Protein AF-A0A351GR37-F1 (afdb_monomer)

Sequence (44 aa):
FRLWLSMAGDRELPECFKQRYGSIIVGDRGGIITSATRLHAPLD

Secondary structure (DS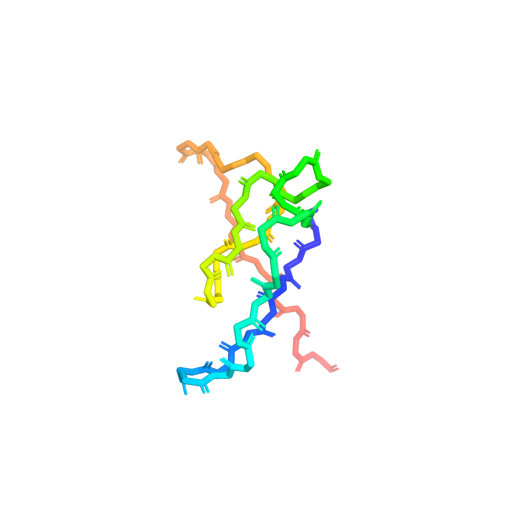SP, 8-state):
-------TTPPPPPGGGHHHHS--STT--SS---TTPPP-----

Foldseek 3Di:
DDQDDFDVPGDFDDPVCCVPFVDRPTRRTHDDDDPPDDDDDPPD

Mean predicted aligned error: 6.14 Å

pLDDT: mean 79.74, std 7.33, range [58.97, 90.06]

Solvent-accessible surface area (backbone atoms only — not comparable to full-atom values): 3154 Å² total; per-residue (Å²): 133,82,76,63,87,55,59,92,88,47,83,78,55,64,76,83,47,28,86,80,29,70,39,49,53,70,59,49,53,50,82,84,88,50,97,85,63,78,89,73,80,90,86,127

Structure (mmCIF, N/CA/C/O backbone):
data_AF-A0A351GR37-F1
#
_entry.id   AF-A0A351GR37-F1
#
loop_
_atom_site.group_PDB
_atom_site.id
_atom_site.type_symbol
_atom_site.label_atom_id
_atom_site.label_alt_id
_atom_site.label_comp_id
_atom_site.label_asym_id
_atom_site.label_entity_id
_atom_site.label_seq_id
_atom_site.pdbx_PDB_ins_code
_atom_site.Cartn_x
_atom_site.Cartn_y
_atom_site.Cartn_z
_atom_site.occupancy
_atom_site.B_iso_or_equiv
_atom_site.auth_seq_id
_atom_site.auth_comp_id
_atom_site.auth_asym_id
_atom_site.auth_atom_id
_atom_site.pdbx_PDB_model_num
ATOM 1 N N . PHE A 1 1 ? 5.470 -4.349 -6.839 1.00 58.97 1 PHE A N 1
ATOM 2 C CA . PHE A 1 1 ? 4.353 -3.659 -6.160 1.00 58.97 1 PHE A CA 1
ATOM 3 C C . PHE A 1 1 ? 3.476 -4.702 -5.498 1.00 58.97 1 PHE A C 1
ATOM 5 O O . PHE A 1 1 ? 3.288 -5.753 -6.094 1.00 58.97 1 PHE A O 1
ATOM 12 N N . ARG A 1 2 ? 2.980 -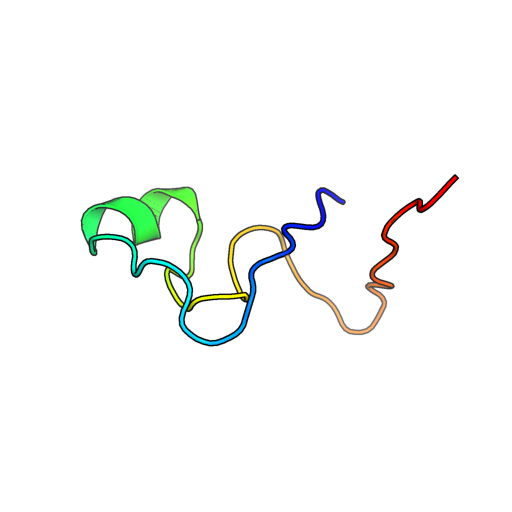4.456 -4.280 1.00 59.91 2 ARG A N 1
ATOM 13 C CA . ARG A 1 2 ? 1.907 -5.283 -3.707 1.00 59.91 2 ARG A CA 1
ATOM 14 C C . ARG A 1 2 ? 0.592 -4.652 -4.139 1.00 59.91 2 ARG A C 1
ATOM 16 O O . ARG A 1 2 ? 0.346 -3.505 -3.780 1.00 59.91 2 ARG A O 1
ATOM 23 N N . LEU A 1 3 ? -0.178 -5.362 -4.954 1.00 64.88 3 LEU A N 1
ATOM 24 C CA . LEU A 1 3 ? -1.524 -4.948 -5.318 1.00 64.88 3 LEU A CA 1
ATOM 25 C C . LEU A 1 3 ? -2.479 -5.452 -4.238 1.00 64.88 3 LEU A C 1
ATOM 27 O O . LEU A 1 3 ? -2.536 -6.652 -3.977 1.00 64.88 3 LEU A O 1
ATOM 31 N N . TRP A 1 4 ? -3.202 -4.533 -3.610 1.00 71.94 4 TRP A N 1
ATOM 32 C CA . TRP A 1 4 ? -4.255 -4.860 -2.659 1.00 71.94 4 TRP A CA 1
ATOM 33 C C . TRP A 1 4 ? -5.587 -4.764 -3.390 1.00 71.94 4 TRP A C 1
ATOM 35 O O . TRP A 1 4 ? -5.976 -3.687 -3.830 1.00 71.94 4 TRP A O 1
ATOM 45 N N . LEU A 1 5 ? -6.263 -5.896 -3.552 1.00 72.88 5 LEU A N 1
ATOM 46 C CA . LEU A 1 5 ? -7.608 -5.938 -4.113 1.00 72.88 5 LEU A CA 1
ATOM 47 C C . LEU A 1 5 ? -8.610 -5.842 -2.965 1.00 72.88 5 LEU A C 1
ATOM 49 O O . LEU A 1 5 ? -8.474 -6.528 -1.955 1.00 72.88 5 LEU A O 1
ATOM 53 N N . SER A 1 6 ? -9.601 -4.974 -3.113 1.00 77.31 6 SER A N 1
ATOM 54 C CA . SER A 1 6 ? -10.675 -4.783 -2.143 1.00 77.31 6 SER A CA 1
ATOM 55 C C . SER A 1 6 ? -11.954 -4.517 -2.926 1.00 77.31 6 SER A C 1
ATOM 57 O O . SER A 1 6 ? -11.927 -3.802 -3.930 1.00 77.31 6 SER A O 1
ATOM 59 N N . MET A 1 7 ? -13.054 -5.153 -2.527 1.00 80.81 7 MET A N 1
ATOM 60 C CA . MET A 1 7 ? -14.346 -4.952 -3.184 1.00 80.81 7 MET A CA 1
ATOM 61 C C . MET A 1 7 ? -14.941 -3.595 -2.794 1.00 80.81 7 MET A C 1
ATOM 63 O O . MET A 1 7 ? -14.626 -3.041 -1.740 1.00 80.81 7 MET A O 1
ATOM 67 N N . ALA A 1 8 ? -15.836 -3.060 -3.625 1.00 79.44 8 ALA A N 1
ATOM 68 C CA .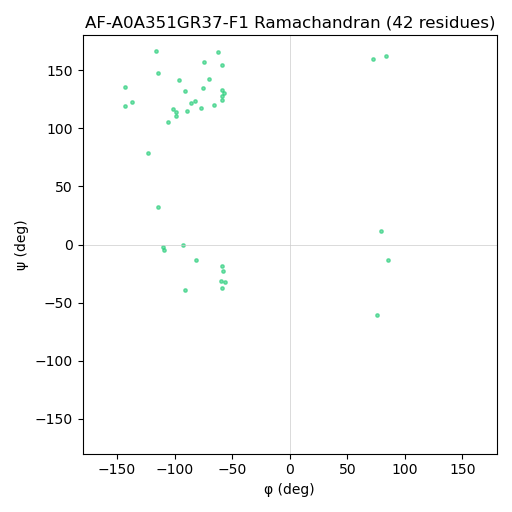 ALA A 1 8 ? -16.587 -1.863 -3.259 1.00 79.44 8 ALA A CA 1
ATOM 69 C C . ALA A 1 8 ? -17.397 -2.120 -1.973 1.00 79.44 8 ALA A C 1
ATOM 71 O O . ALA A 1 8 ? -18.134 -3.101 -1.893 1.00 79.44 8 ALA A O 1
ATOM 72 N N . GLY A 1 9 ? -17.250 -1.246 -0.973 1.00 78.50 9 GLY A N 1
ATOM 73 C CA . GLY A 1 9 ? -17.932 -1.377 0.323 1.00 78.50 9 GLY A CA 1
ATOM 74 C C . GLY A 1 9 ? -17.303 -2.380 1.298 1.00 78.50 9 GLY A C 1
ATOM 75 O O . GLY A 1 9 ? -17.925 -2.723 2.300 1.00 78.50 9 GLY A O 1
ATOM 76 N N . ASP A 1 10 ? -16.089 -2.861 1.021 1.00 83.62 10 ASP A N 1
ATOM 77 C CA . ASP A 1 10 ? -15.312 -3.664 1.968 1.00 83.62 10 ASP A CA 1
ATOM 78 C C . ASP A 1 10 ? -14.971 -2.866 3.248 1.00 83.62 10 ASP A C 1
ATOM 80 O O . ASP A 1 10 ? -15.130 -1.646 3.317 1.00 83.62 10 ASP A O 1
ATOM 84 N N . ARG A 1 11 ? -14.527 -3.558 4.300 1.00 85.06 11 ARG A N 1
ATOM 85 C CA . ARG A 1 11 ? -14.408 -3.007 5.654 1.00 85.06 11 ARG A CA 1
ATOM 86 C C . ARG A 1 11 ? -13.509 -1.763 5.703 1.00 85.06 11 ARG A C 1
ATOM 88 O O . ARG A 1 11 ? -12.358 -1.769 5.248 1.00 85.06 11 ARG A O 1
ATOM 95 N N . GLU A 1 12 ? -14.019 -0.708 6.330 1.00 86.00 12 GLU A N 1
ATOM 96 C CA . GLU A 1 12 ? -13.246 0.496 6.629 1.00 86.00 12 GLU A CA 1
ATOM 97 C C . GLU A 1 12 ? -12.201 0.221 7.718 1.00 86.00 12 GLU A C 1
ATOM 99 O O . GLU A 1 12 ? -12.433 -0.537 8.666 1.00 86.00 12 GLU A O 1
ATOM 104 N N . LEU A 1 13 ? -11.026 0.834 7.573 1.00 85.88 13 LEU A N 1
ATOM 105 C CA . LEU A 1 13 ? -9.951 0.722 8.554 1.00 85.88 13 LEU A CA 1
ATOM 106 C C . LEU A 1 13 ? -9.983 1.911 9.522 1.00 85.88 13 LEU A C 1
ATOM 108 O O . LEU A 1 13 ? -10.195 3.038 9.078 1.00 85.88 13 LEU A O 1
ATOM 112 N N . PRO A 1 14 ? -9.708 1.694 10.820 1.00 89.38 14 PRO A N 1
ATOM 113 C CA . PRO A 1 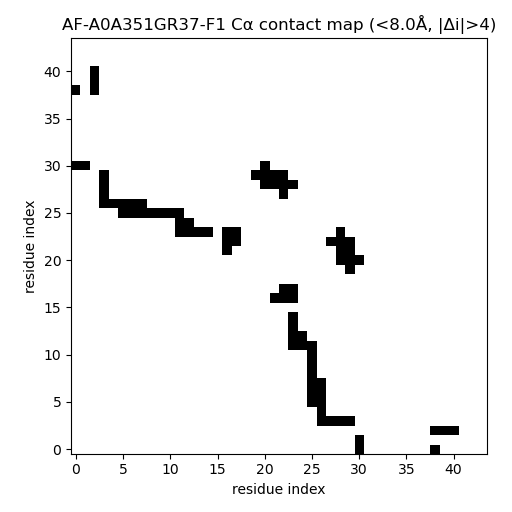14 ? -9.549 2.783 11.778 1.0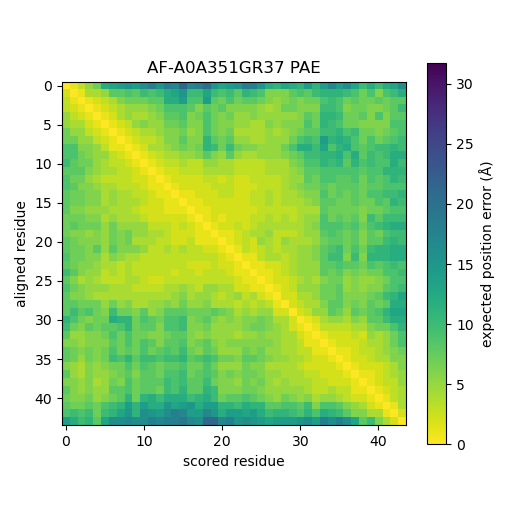0 89.38 14 PRO A CA 1
ATOM 114 C C . PRO A 1 14 ? -8.424 3.761 11.409 1.00 89.38 14 PRO A C 1
ATOM 116 O O . PRO A 1 14 ? -7.418 3.387 10.804 1.00 89.38 14 PRO A O 1
ATOM 119 N N . GLU A 1 15 ? -8.546 5.000 11.883 1.00 90.06 15 GLU A N 1
ATOM 120 C CA . GLU A 1 15 ? -7.611 6.100 11.606 1.00 90.06 15 GLU A CA 1
ATOM 121 C C . GLU A 1 15 ? -6.152 5.790 11.987 1.00 90.06 15 GLU A C 1
ATOM 123 O O . GLU A 1 15 ? -5.223 6.203 11.293 1.00 90.06 15 GLU A O 1
ATOM 128 N N . CYS A 1 16 ? -5.929 4.993 13.040 1.00 89.50 16 CYS A N 1
ATOM 129 C CA . CYS A 1 16 ? -4.588 4.600 13.488 1.00 89.50 16 CYS A CA 1
ATOM 130 C C . CYS A 1 16 ? -3.773 3.855 12.415 1.00 89.50 16 CYS A C 1
ATOM 132 O O . CYS A 1 16 ? -2.544 3.812 12.485 1.00 89.50 16 CYS A O 1
ATOM 134 N N . PHE A 1 17 ? -4.428 3.307 11.387 1.00 86.00 17 PHE A N 1
ATOM 135 C CA . PHE A 1 17 ? -3.764 2.631 10.278 1.00 86.00 17 PHE A CA 1
ATOM 136 C C . PHE A 1 17 ? -3.222 3.580 9.198 1.00 86.00 17 PHE A C 1
ATOM 138 O O . PHE A 1 17 ? -2.380 3.145 8.403 1.00 86.00 17 PHE A O 1
ATOM 145 N N . LYS A 1 18 ? -3.608 4.869 9.184 1.00 87.00 18 LYS A N 1
ATOM 146 C CA . LYS A 1 18 ? -3.072 5.848 8.217 1.00 87.00 18 LYS A CA 1
ATOM 147 C C . LYS A 1 18 ? -1.559 5.996 8.315 1.00 87.00 18 LYS A C 1
ATOM 149 O O . LYS A 1 18 ? -0.893 6.071 7.289 1.00 87.00 18 LYS A O 1
ATOM 154 N N . GLN A 1 19 ? -0.994 5.942 9.523 1.00 85.00 19 GLN A N 1
ATOM 155 C CA . GLN A 1 19 ? 0.457 6.046 9.716 1.00 85.00 19 GLN A CA 1
ATOM 156 C C . GLN A 1 19 ? 1.227 4.932 8.984 1.00 85.00 19 GLN A C 1
ATOM 158 O O . GLN A 1 19 ? 2.351 5.145 8.537 1.00 85.00 19 GLN A O 1
ATOM 163 N N . ARG A 1 20 ? 0.626 3.743 8.847 1.00 83.50 20 ARG A N 1
ATOM 164 C CA . ARG A 1 20 ? 1.258 2.581 8.208 1.00 83.50 20 ARG A CA 1
ATOM 165 C C . ARG A 1 20 ? 0.990 2.501 6.706 1.00 83.50 20 ARG A C 1
ATOM 167 O O . ARG A 1 20 ? 1.878 2.091 5.964 1.00 83.50 20 ARG A O 1
ATOM 174 N N . TYR A 1 21 ? -0.227 2.827 6.271 1.00 79.56 21 TYR A N 1
ATOM 175 C CA . TYR A 1 21 ? -0.672 2.603 4.888 1.00 79.56 21 TYR A CA 1
ATOM 176 C C . TYR A 1 21 ? -0.838 3.884 4.060 1.00 79.56 21 TYR A C 1
ATOM 178 O O . TYR A 1 21 ? -1.112 3.794 2.864 1.00 79.56 21 TYR A O 1
ATOM 186 N N . GLY A 1 22 ? -0.664 5.062 4.665 1.00 81.88 22 GLY A N 1
ATOM 187 C CA . GLY A 1 22 ? -0.914 6.370 4.055 1.00 81.88 22 GLY A CA 1
ATOM 188 C C . GLY A 1 22 ? -2.409 6.681 3.968 1.00 81.88 22 GLY A C 1
ATOM 189 O O . GLY A 1 22 ? -2.885 7.627 4.592 1.00 81.88 22 GLY A O 1
ATOM 190 N N . SER A 1 23 ? -3.154 5.837 3.251 1.00 82.19 23 SER A N 1
ATOM 191 C CA . SER A 1 23 ? -4.607 5.919 3.087 1.00 82.19 23 SER A CA 1
ATOM 192 C C . SER A 1 23 ? -5.318 4.721 3.730 1.00 82.19 23 SER A C 1
ATOM 194 O O . SER A 1 23 ? -4.784 3.611 3.803 1.00 82.19 23 SER A O 1
ATOM 196 N N . ILE A 1 24 ? -6.530 4.968 4.232 1.00 85.62 24 ILE A N 1
ATOM 197 C CA . ILE A 1 24 ? -7.452 3.958 4.783 1.00 85.62 24 ILE A CA 1
ATOM 198 C C . ILE A 1 24 ? -8.676 3.736 3.883 1.00 85.62 24 ILE A C 1
ATOM 200 O O . ILE A 1 24 ? -9.491 2.854 4.180 1.00 85.62 24 ILE A O 1
ATOM 204 N N . ILE A 1 25 ? -8.773 4.491 2.780 1.00 85.12 25 ILE A N 1
ATOM 205 C CA . ILE A 1 25 ? -9.854 4.393 1.797 1.00 85.12 25 ILE A CA 1
ATOM 206 C C . ILE A 1 25 ? -9.878 2.972 1.235 1.00 85.12 25 ILE A C 1
ATOM 208 O O . ILE A 1 25 ? -8.849 2.384 0.900 1.00 85.12 25 ILE A O 1
ATOM 212 N N . VAL A 1 26 ? -11.069 2.387 1.181 1.00 82.06 26 VAL A N 1
ATOM 213 C CA . VAL A 1 26 ? -11.280 1.046 0.639 1.00 82.06 26 VAL A CA 1
ATOM 214 C C . VAL A 1 26 ? -10.817 1.001 -0.818 1.00 82.06 26 VAL A C 1
ATOM 216 O O . VAL A 1 26 ? -11.248 1.813 -1.627 1.00 82.06 26 VAL A O 1
ATOM 219 N N . GLY A 1 27 ? -9.910 0.076 -1.142 1.00 77.56 27 GLY A N 1
ATOM 220 C CA . GLY A 1 27 ? -9.317 -0.059 -2.481 1.00 77.56 27 GLY A CA 1
ATOM 221 C C . GLY A 1 27 ? -8.103 0.833 -2.772 1.00 77.56 27 GLY A C 1
ATOM 222 O O . GLY A 1 27 ? -7.380 0.550 -3.722 1.00 77.56 27 GLY A O 1
ATOM 223 N N . ASP A 1 28 ? -7.817 1.838 -1.943 1.00 80.06 28 ASP A N 1
ATOM 224 C CA . ASP A 1 28 ? -6.667 2.736 -2.101 1.00 80.06 28 ASP A CA 1
ATOM 225 C C . ASP A 1 28 ? -5.799 2.692 -0.840 1.00 80.06 28 ASP A C 1
ATOM 227 O O . ASP A 1 28 ? -5.919 3.520 0.064 1.00 80.06 28 ASP A O 1
ATOM 231 N N . ARG A 1 29 ? -4.986 1.634 -0.725 1.00 80.62 29 ARG A N 1
ATOM 232 C CA . ARG A 1 29 ? -4.167 1.367 0.465 1.00 80.62 29 ARG A CA 1
ATOM 233 C C . ARG A 1 29 ? -2.764 0.929 0.085 1.00 80.62 29 ARG A C 1
ATOM 235 O O . ARG A 1 29 ? -2.571 -0.122 -0.525 1.00 80.62 29 ARG A O 1
ATOM 242 N N . GLY A 1 30 ? -1.782 1.675 0.583 1.00 71.69 30 GLY A N 1
ATOM 243 C CA . GLY A 1 30 ? -0.372 1.325 0.497 1.00 71.69 30 GLY A CA 1
ATOM 244 C C . GLY A 1 30 ? 0.245 1.456 -0.900 1.00 71.69 30 GLY A C 1
ATOM 245 O O . GLY A 1 30 ? -0.417 1.426 -1.930 1.00 71.69 30 GLY A O 1
ATOM 246 N N . GLY A 1 31 ? 1.575 1.551 -0.918 1.00 73.88 31 GLY A N 1
ATOM 247 C CA . GLY A 1 31 ? 2.351 1.753 -2.142 1.00 73.88 31 GLY A CA 1
ATOM 248 C C . GLY A 1 31 ? 2.446 3.224 -2.554 1.00 73.88 31 GLY A C 1
ATOM 249 O O . GLY A 1 31 ? 1.704 4.075 -2.082 1.00 73.88 31 GLY A O 1
ATOM 250 N N . ILE A 1 32 ? 3.415 3.527 -3.416 1.00 73.94 32 ILE A N 1
ATOM 251 C CA . ILE A 1 32 ? 3.627 4.868 -3.973 1.00 73.94 32 ILE A CA 1
ATOM 252 C C . ILE A 1 32 ? 3.147 4.823 -5.422 1.00 73.94 32 ILE A C 1
ATOM 254 O O . ILE A 1 32 ? 3.827 4.236 -6.252 1.00 73.94 32 ILE A O 1
ATOM 258 N N . ILE A 1 33 ? 1.990 5.397 -5.747 1.00 77.06 33 ILE A N 1
ATOM 259 C CA . ILE A 1 33 ? 1.517 5.451 -7.137 1.00 77.06 33 ILE A CA 1
ATOM 260 C C . ILE A 1 33 ? 2.187 6.628 -7.851 1.00 77.06 33 ILE A C 1
ATOM 262 O O . ILE A 1 33 ? 2.087 7.775 -7.425 1.00 77.06 33 ILE A O 1
ATOM 266 N N . THR A 1 34 ? 2.874 6.337 -8.951 1.00 82.12 34 THR A N 1
ATOM 267 C CA . THR A 1 34 ? 3.439 7.335 -9.870 1.00 82.12 34 THR A CA 1
ATOM 268 C C . THR 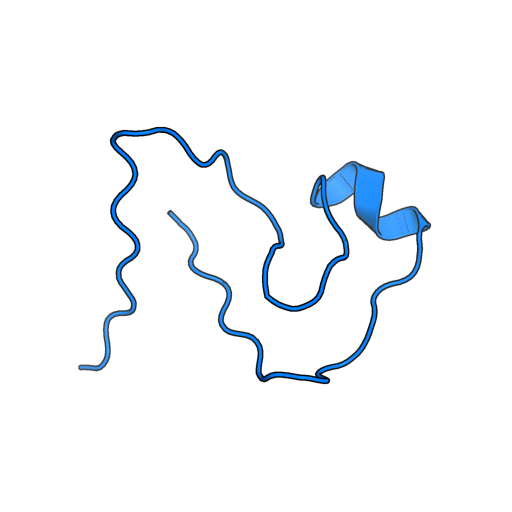A 1 34 ? 2.773 7.225 -11.239 1.00 82.12 34 THR A C 1
ATOM 270 O O . THR A 1 34 ? 2.147 6.212 -11.548 1.00 82.12 34 THR A O 1
ATOM 273 N N . SER A 1 35 ? 2.963 8.222 -12.106 1.00 87.94 35 SER A N 1
ATOM 274 C CA . SER A 1 35 ? 2.449 8.204 -13.487 1.00 87.94 35 SER A CA 1
ATOM 275 C C . SER A 1 35 ? 2.947 7.019 -14.327 1.00 87.94 35 SER A C 1
ATOM 277 O O . SER A 1 35 ? 2.29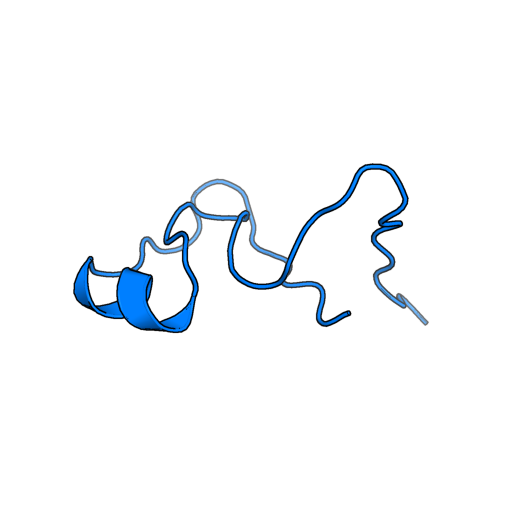1 6.637 -15.290 1.00 87.94 35 SER A O 1
ATOM 279 N N . ALA A 1 36 ? 4.078 6.411 -13.959 1.00 88.88 36 ALA A N 1
ATOM 280 C CA . ALA A 1 36 ? 4.634 5.229 -14.617 1.00 88.88 36 ALA A CA 1
ATOM 281 C C . ALA A 1 36 ? 4.195 3.898 -13.970 1.00 88.88 36 ALA A C 1
ATOM 283 O O . ALA A 1 36 ? 4.615 2.825 -14.406 1.00 88.88 36 ALA A O 1
ATOM 284 N N . THR A 1 37 ? 3.388 3.936 -12.904 1.00 84.19 37 THR A N 1
ATOM 285 C CA . THR A 1 37 ? 2.999 2.728 -12.166 1.00 84.19 37 THR A CA 1
ATOM 286 C C . THR A 1 37 ? 1.924 1.953 -12.925 1.00 84.19 37 THR A C 1
ATOM 288 O O . THR A 1 37 ? 0.809 2.432 -13.105 1.00 84.19 37 THR A O 1
ATOM 291 N N . ARG A 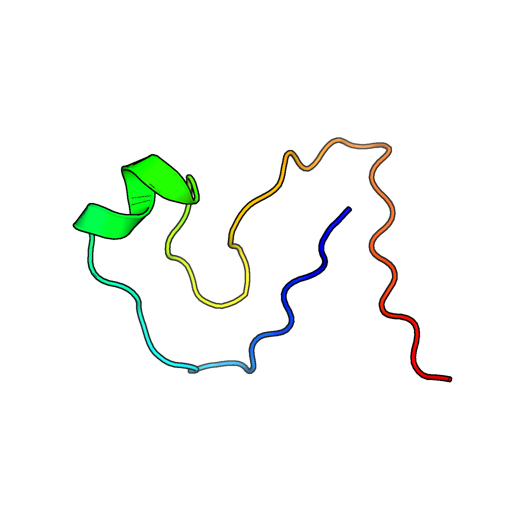1 38 ? 2.239 0.715 -13.327 1.00 83.88 38 ARG A N 1
ATOM 292 C CA . ARG A 1 38 ? 1.280 -0.231 -13.914 1.00 83.88 38 ARG A CA 1
ATOM 293 C C . ARG A 1 38 ? 0.842 -1.249 -12.862 1.00 83.88 38 ARG A C 1
ATOM 295 O O . ARG A 1 38 ? 1.660 -2.024 -12.370 1.00 83.88 38 ARG A O 1
ATOM 302 N N . LEU A 1 39 ? -0.446 -1.251 -12.526 1.00 80.25 39 LEU A N 1
ATOM 303 C CA . LEU A 1 39 ? -1.039 -2.238 -11.623 1.00 80.25 39 LEU A CA 1
ATOM 304 C C . LEU A 1 39 ? -1.200 -3.582 -12.352 1.00 80.25 39 LEU A C 1
ATOM 306 O O . LEU A 1 39 ? -1.649 -3.618 -13.496 1.00 80.25 39 LEU A O 1
ATOM 310 N N . HIS A 1 40 ? -0.815 -4.679 -11.699 1.00 79.31 40 HIS A N 1
ATOM 311 C CA . HIS A 1 40 ? -0.922 -6.033 -12.244 1.00 79.31 40 HIS A CA 1
ATOM 312 C C . HIS A 1 40 ? -1.300 -7.014 -11.131 1.00 79.31 40 HIS A C 1
ATOM 314 O O . HIS A 1 40 ? -0.559 -7.150 -10.154 1.00 79.31 40 HIS A O 1
ATOM 320 N N . ALA A 1 41 ? -2.452 -7.670 -11.279 1.00 76.94 41 ALA A N 1
ATOM 321 C CA . ALA A 1 41 ? -2.856 -8.813 -10.469 1.00 76.94 41 ALA A CA 1
ATOM 322 C C . ALA A 1 41 ? -2.542 -10.077 -11.283 1.00 76.94 41 ALA A C 1
ATOM 324 O O . ALA A 1 41 ? -3.195 -10.270 -12.308 1.00 76.94 41 ALA A O 1
ATOM 325 N N . PRO A 1 42 ? -1.556 -10.908 -10.906 1.00 71.38 42 PRO A N 1
ATOM 326 C CA . PRO A 1 42 ? -1.411 -12.212 -11.542 1.00 71.38 42 PRO A CA 1
ATOM 327 C C . PRO A 1 42 ? -2.647 -13.053 -11.185 1.00 71.38 42 PRO A C 1
ATOM 329 O O . PRO A 1 42 ? -2.940 -13.238 -10.005 1.00 71.38 42 PRO A O 1
ATOM 332 N N . LEU A 1 43 ? -3.400 -13.480 -12.200 1.00 79.44 43 LEU A N 1
ATOM 333 C CA . LEU A 1 43 ? -4.607 -14.312 -12.081 1.00 7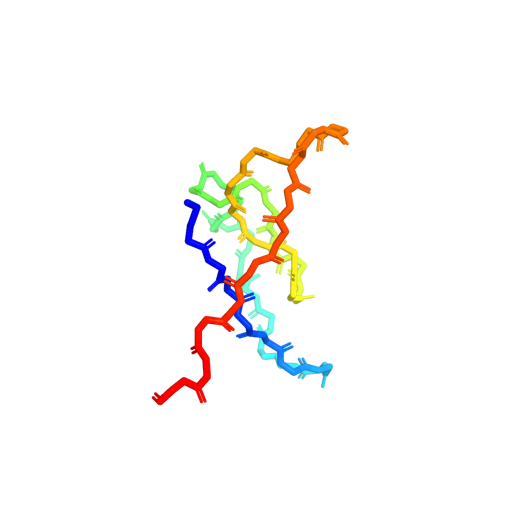9.44 43 LEU A CA 1
ATOM 334 C C . LEU A 1 43 ? -4.386 -15.695 -12.727 1.00 79.44 43 LEU A C 1
ATOM 336 O O . LEU A 1 43 ? -5.319 -16.248 -13.303 1.00 79.44 43 LEU A O 1
ATOM 340 N N . ASP A 1 44 ? -3.151 -16.204 -12.668 1.00 67.19 44 ASP A N 1
ATOM 341 C CA . ASP A 1 44 ? -2.783 -17.553 -13.129 1.00 67.19 44 ASP A CA 1
ATOM 342 C C . ASP A 1 44 ? -3.129 -18.629 -12.086 1.00 67.19 44 ASP A C 1
ATOM 344 O O . ASP A 1 44 ? -2.940 -18.363 -10.872 1.00 67.19 44 ASP A O 1
#

Radius of gyration: 11.61 Å; Cα contacts (8 Å, |Δi|>4): 42; chains: 1; bounding box: 23×26×28 Å